Protein AF-A0A947JEV8-F1 (afdb_monomer_lite)

Foldseek 3Di:
DDDPQFKKWWWWKAWDFAADPDQPKKKWKWKDADPDPDTHTQDIDHRVPNGPIRTDTDIHSDMDIDIDIDDDPPDPDDTDTPDMDIDMDGPGPPPDD

Radius of gyration: 15.99 Å; chains: 1; bounding box: 37×25×52 Å

pLDDT: mean 84.49, std 13.74, range [36.25, 96.56]

Secondary structure (DSSP, 8-state):
----PPPEEEEEEEEE-PPPSSTT-EEEEEEEETT-SSPEEEEEE-TTTTTSPEEEEEE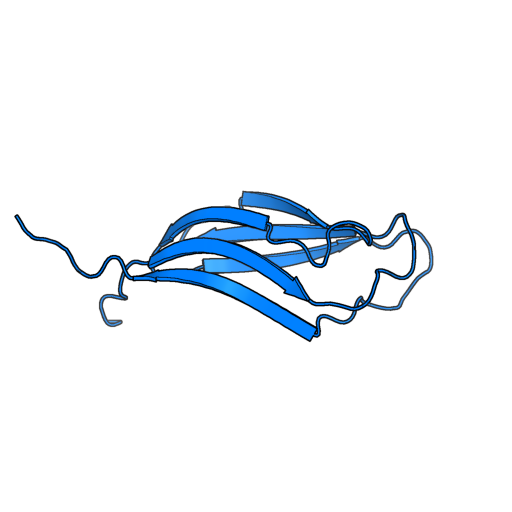ES-EEEEEEEE--SS--PPPP--EEEEEEEE-------

Sequence (97 aa):
MGEPGVVKLFKDIKLNMPPLPTANETITITWKVDEESTYHTLTTVNSVNQHKWLPLQVRGKTLQLKLTYAAAGTNTNSPQLNSINISYANLGNRLSR

Structure (mmCIF, N/CA/C/O backbone):
data_AF-A0A947JEV8-F1
#
_entry.id   AF-A0A947JEV8-F1
#
loop_
_atom_site.group_PDB
_atom_site.id
_atom_site.type_symbol
_atom_site.label_atom_id
_atom_site.label_alt_id
_atom_site.label_comp_id
_atom_site.label_asym_id
_atom_site.label_entity_id
_atom_site.label_seq_id
_atom_site.pdbx_PDB_ins_code
_atom_site.Cartn_x
_atom_site.Cartn_y
_atom_site.Cartn_z
_atom_site.occupancy
_atom_site.B_iso_or_equiv
_atom_site.auth_seq_id
_atom_site.auth_comp_id
_atom_site.auth_asym_id
_atom_site.auth_atom_id
_atom_site.pdbx_PDB_model_num
ATOM 1 N N . MET A 1 1 ? -24.576 15.218 12.184 1.00 36.25 1 MET A N 1
ATOM 2 C CA . MET A 1 1 ? -23.882 14.358 13.165 1.00 36.25 1 MET A CA 1
ATOM 3 C C . MET A 1 1 ? -23.730 12.988 12.526 1.00 36.25 1 MET A C 1
ATOM 5 O O . MET A 1 1 ? -24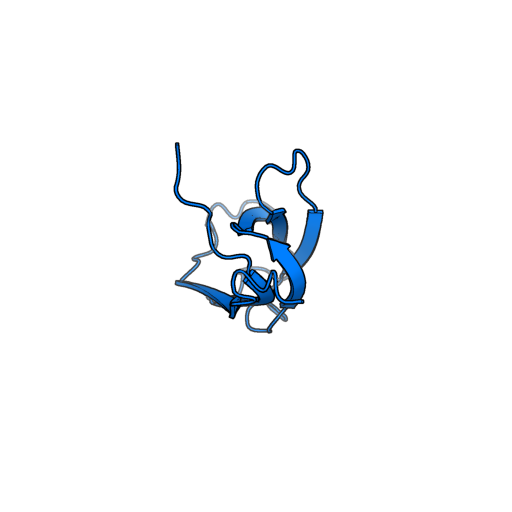.745 12.348 12.298 1.00 36.25 1 MET A O 1
ATOM 9 N N . GLY A 1 2 ? -22.520 12.612 12.102 1.00 45.22 2 GLY A N 1
ATOM 10 C CA . GLY A 1 2 ? -22.271 11.296 11.502 1.00 45.22 2 GLY A CA 1
ATOM 11 C C . GLY A 1 2 ? -22.307 10.208 12.573 1.00 45.22 2 GLY A C 1
ATOM 12 O O . GLY A 1 2 ? -21.865 10.453 13.695 1.00 45.22 2 GLY A O 1
ATOM 13 N N . GLU A 1 3 ? -22.863 9.041 12.248 1.00 54.25 3 GLU A N 1
ATOM 14 C CA . GLU A 1 3 ? -22.899 7.895 13.159 1.00 54.25 3 GLU A CA 1
ATOM 15 C C . GLU A 1 3 ? -21.505 7.599 13.741 1.00 54.25 3 GLU A C 1
ATOM 17 O O . GLU A 1 3 ? -20.496 7.757 13.039 1.00 54.25 3 GLU A O 1
ATOM 22 N N . PRO A 1 4 ? -21.404 7.160 15.010 1.00 59.09 4 PRO A N 1
ATOM 23 C CA . PRO A 1 4 ? -20.133 6.744 15.580 1.00 59.09 4 PRO A CA 1
ATOM 24 C C . PRO A 1 4 ? -19.620 5.517 14.817 1.00 59.09 4 PRO A C 1
ATOM 26 O O . PRO A 1 4 ? -20.009 4.384 15.088 1.00 59.09 4 PRO A O 1
ATOM 29 N N . GLY A 1 5 ? -18.747 5.757 13.836 1.00 67.56 5 GLY A N 1
ATOM 30 C CA . GLY A 1 5 ? -18.151 4.698 13.030 1.00 67.56 5 GLY A CA 1
ATOM 31 C C . GLY A 1 5 ? -17.432 3.672 13.906 1.00 67.56 5 GLY A C 1
ATOM 32 O O . GLY A 1 5 ? -16.676 4.037 14.810 1.00 67.56 5 GLY A O 1
ATOM 33 N N . VAL A 1 6 ? -17.673 2.389 13.631 1.00 83.00 6 VAL A N 1
ATOM 34 C CA . VAL A 1 6 ? -17.033 1.262 14.321 1.00 83.00 6 VAL A CA 1
ATOM 35 C C . VAL A 1 6 ? -15.521 1.323 14.106 1.00 83.00 6 VAL A C 1
ATOM 37 O O . VAL A 1 6 ? -15.053 1.360 12.965 1.00 83.00 6 VAL A O 1
ATOM 40 N N . VAL A 1 7 ? -14.757 1.296 15.200 1.00 88.94 7 VAL A N 1
ATOM 41 C CA . VAL A 1 7 ? -13.291 1.238 15.144 1.00 88.94 7 VAL A CA 1
ATOM 42 C C . VAL A 1 7 ? -12.851 -0.119 14.593 1.00 88.94 7 VAL A C 1
ATOM 44 O O . VAL A 1 7 ? -13.308 -1.178 15.039 1.00 88.94 7 VAL A O 1
ATOM 47 N N . LYS A 1 8 ? -11.932 -0.086 13.630 1.00 91.31 8 LYS A N 1
ATOM 48 C CA . LYS A 1 8 ? -11.325 -1.253 12.992 1.00 91.31 8 LYS A CA 1
ATOM 49 C C . LYS A 1 8 ? -9.836 -1.300 13.306 1.00 91.31 8 LYS A C 1
ATOM 51 O O . LYS A 1 8 ? -9.190 -0.270 13.474 1.00 91.31 8 LYS A O 1
ATOM 56 N N . LEU A 1 9 ? -9.293 -2.508 13.364 1.00 93.75 9 LEU A N 1
ATOM 57 C CA . LEU A 1 9 ? -7.859 -2.764 13.302 1.00 93.75 9 LEU A CA 1
ATOM 58 C C . LEU A 1 9 ? -7.518 -3.189 11.876 1.00 93.75 9 LEU A C 1
ATOM 60 O O . LEU A 1 9 ? -7.848 -4.311 11.495 1.00 93.75 9 LEU A O 1
ATOM 64 N N . PHE A 1 10 ? -6.873 -2.313 11.112 1.00 94.00 10 PHE A N 1
ATOM 65 C CA . PHE A 1 10 ? -6.342 -2.618 9.786 1.00 94.00 10 PHE A CA 1
ATOM 66 C C . PHE A 1 10 ? -4.992 -3.323 9.936 1.00 94.00 10 PHE A C 1
ATOM 68 O O . PHE A 1 10 ? -4.127 -2.836 10.668 1.00 94.00 10 PHE A O 1
ATOM 75 N N . LYS A 1 11 ? -4.848 -4.482 9.287 1.00 93.88 11 LYS A N 1
ATOM 76 C CA . LYS A 1 11 ? -3.732 -5.418 9.503 1.00 93.88 11 LYS A CA 1
ATOM 77 C C . LYS A 1 11 ? -2.841 -5.614 8.285 1.00 93.88 11 LYS A C 1
ATOM 79 O O . LYS A 1 11 ? -1.640 -5.778 8.407 1.00 93.88 11 LYS A O 1
ATOM 84 N N . ASP A 1 12 ? -3.417 -5.634 7.093 1.00 94.25 12 ASP A N 1
ATOM 85 C CA . ASP A 1 12 ? -2.635 -5.929 5.898 1.00 94.25 12 ASP A CA 1
ATOM 86 C C . ASP A 1 12 ? -3.270 -5.273 4.684 1.00 94.25 12 ASP A C 1
ATOM 88 O O . ASP A 1 12 ? -4.497 -5.168 4.587 1.00 94.25 12 ASP A O 1
ATOM 92 N N . ILE A 1 13 ? -2.428 -4.870 3.738 1.00 93.00 13 ILE A N 1
ATOM 93 C CA . ILE A 1 13 ? -2.847 -4.355 2.437 1.00 93.00 13 ILE A CA 1
ATOM 94 C C . ILE A 1 13 ? -2.217 -5.214 1.353 1.00 93.00 13 ILE A C 1
ATOM 96 O O . ILE A 1 13 ? -1.031 -5.524 1.399 1.00 93.00 13 ILE A O 1
ATOM 100 N N . LYS A 1 14 ? -3.001 -5.573 0.344 1.00 92.38 14 LYS A N 1
ATOM 101 C CA . LYS A 1 14 ? -2.508 -6.228 -0.863 1.00 92.38 14 LYS A CA 1
ATOM 102 C C . LYS A 1 14 ? -2.991 -5.463 -2.080 1.00 92.38 14 LYS A C 1
ATOM 104 O O . LYS A 1 14 ? -4.197 -5.349 -2.309 1.00 92.38 14 LYS A O 1
ATOM 109 N N . LEU A 1 15 ? -2.046 -4.980 -2.876 1.00 90.88 15 LEU A N 1
ATOM 110 C CA . LEU A 1 15 ? -2.336 -4.522 -4.227 1.00 90.88 15 LEU A CA 1
ATOM 111 C C . LEU A 1 15 ? -2.414 -5.753 -5.136 1.00 90.88 15 LEU A C 1
ATOM 113 O O . LEU A 1 15 ? -1.661 -6.705 -4.974 1.00 90.88 15 LEU A O 1
ATOM 117 N N . ASN A 1 16 ? -3.356 -5.778 -6.071 1.00 90.38 16 ASN A N 1
ATOM 118 C CA . ASN A 1 16 ? -3.286 -6.701 -7.197 1.00 90.38 16 ASN A CA 1
ATOM 119 C C . ASN A 1 16 ? -3.282 -5.872 -8.470 1.00 90.38 16 ASN A C 1
ATOM 121 O O . ASN A 1 16 ? -4.199 -5.090 -8.719 1.00 90.38 16 ASN A O 1
ATOM 125 N N . MET A 1 17 ? -2.247 -6.071 -9.267 1.00 88.69 17 MET A N 1
ATOM 126 C CA . MET A 1 17 ? -1.989 -5.343 -10.499 1.00 88.69 17 MET A CA 1
ATOM 127 C C . MET A 1 17 ? -1.099 -6.192 -11.409 1.00 88.69 17 MET A C 1
ATOM 129 O O . MET A 1 17 ? -0.389 -7.045 -10.885 1.00 88.69 17 MET A O 1
ATOM 133 N N . PRO A 1 18 ? -1.100 -6.009 -12.736 1.00 86.00 18 PRO A N 1
ATOM 134 C CA . PRO A 1 18 ? -0.097 -6.624 -13.605 1.00 86.00 18 PRO A CA 1
ATOM 135 C C . PRO A 1 18 ? 1.327 -6.202 -13.205 1.00 86.00 18 PRO A C 1
ATOM 137 O O . PRO A 1 18 ? 1.478 -5.171 -12.543 1.00 86.00 18 PRO A O 1
ATOM 140 N N . PRO A 1 19 ? 2.375 -6.980 -13.541 1.00 86.19 19 PRO A N 1
ATOM 141 C CA . PRO A 1 19 ? 3.768 -6.583 -13.321 1.00 86.19 19 PRO A CA 1
ATOM 142 C C . PRO A 1 19 ? 4.032 -5.164 -13.812 1.00 86.19 19 PRO A C 1
ATOM 144 O O . PRO A 1 19 ? 3.612 -4.821 -14.919 1.00 86.19 19 PRO A O 1
ATOM 147 N N . LEU A 1 20 ? 4.725 -4.353 -13.007 1.00 85.81 20 LEU A N 1
ATOM 148 C CA . LEU A 1 20 ? 5.180 -3.050 -13.485 1.00 85.81 20 LEU A CA 1
ATOM 149 C C . LEU A 1 20 ? 6.057 -3.250 -14.737 1.00 85.81 20 LEU A C 1
ATOM 151 O O . LEU A 1 20 ? 6.952 -4.107 -14.701 1.00 85.81 20 LEU A O 1
ATOM 155 N N . PRO A 1 21 ? 5.785 -2.510 -15.831 1.00 79.69 21 PRO A N 1
ATOM 156 C CA . PRO A 1 21 ? 6.483 -2.633 -17.107 1.00 79.69 21 PRO A CA 1
ATOM 157 C C . PRO A 1 21 ? 8.012 -2.623 -17.026 1.00 79.69 21 PRO A C 1
ATOM 159 O O . PRO A 1 21 ? 8.661 -3.328 -17.800 1.00 79.69 21 PRO A O 1
ATOM 162 N N . THR A 1 22 ? 8.599 -1.842 -16.115 1.00 78.88 22 THR A N 1
ATOM 163 C CA . THR A 1 22 ? 10.059 -1.759 -15.962 1.00 78.88 22 THR A CA 1
ATOM 164 C C . THR A 1 22 ? 10.517 -2.022 -14.526 1.00 78.88 22 THR A C 1
ATOM 166 O O . THR A 1 22 ? 9.824 -1.713 -13.562 1.00 78.88 22 THR A O 1
ATOM 169 N N . ALA A 1 23 ? 11.726 -2.573 -14.359 1.00 74.19 23 ALA A N 1
ATOM 170 C CA . ALA A 1 23 ? 12.277 -2.913 -13.039 1.00 74.19 23 ALA A CA 1
ATOM 171 C C . ALA A 1 23 ? 12.517 -1.694 -12.122 1.00 74.19 23 ALA A C 1
ATOM 173 O O . ALA A 1 23 ? 12.649 -1.854 -10.910 1.00 74.19 23 ALA A O 1
ATOM 174 N N . ASN A 1 24 ? 12.572 -0.493 -12.702 1.00 83.25 24 ASN A N 1
ATOM 175 C CA . ASN A 1 24 ? 12.811 0.764 -11.993 1.00 83.25 24 ASN A CA 1
ATOM 176 C C . ASN A 1 24 ? 11.512 1.520 -11.667 1.00 83.25 24 ASN A C 1
ATOM 178 O O . ASN A 1 24 ? 11.554 2.544 -10.986 1.00 83.25 24 ASN A O 1
ATOM 182 N N . GLU A 1 25 ? 10.367 1.047 -12.158 1.00 87.12 25 GLU A N 1
ATOM 183 C CA . GLU A 1 25 ? 9.068 1.597 -11.797 1.00 87.12 25 GLU A CA 1
ATOM 184 C C . GLU A 1 25 ? 8.682 1.184 -10.387 1.00 87.12 25 GLU A C 1
ATOM 186 O O . GLU A 1 25 ? 8.887 0.044 -9.959 1.00 87.12 25 GLU A O 1
ATOM 191 N N . THR A 1 26 ? 8.089 2.126 -9.659 1.00 90.81 26 THR A N 1
ATOM 192 C CA . THR A 1 26 ? 7.650 1.873 -8.293 1.00 90.81 26 THR A CA 1
ATOM 193 C C . THR A 1 26 ? 6.327 2.550 -7.973 1.00 90.81 26 THR A C 1
ATOM 195 O O . THR A 1 26 ? 5.963 3.575 -8.550 1.00 90.81 26 THR A O 1
ATOM 198 N N . ILE A 1 27 ? 5.593 1.977 -7.022 1.00 91.44 27 ILE A N 1
ATOM 199 C CA . ILE A 1 27 ? 4.423 2.599 -6.403 1.00 91.44 27 ILE A CA 1
ATOM 200 C C . ILE A 1 27 ? 4.703 2.760 -4.918 1.00 91.44 27 ILE A C 1
ATOM 202 O O . ILE A 1 27 ? 4.822 1.781 -4.185 1.00 91.44 27 ILE A O 1
ATOM 206 N N . THR A 1 28 ? 4.759 3.998 -4.451 1.00 93.25 28 THR A N 1
ATOM 207 C CA . THR A 1 28 ? 4.827 4.287 -3.021 1.00 93.25 28 THR A CA 1
ATOM 208 C C . THR A 1 28 ? 3.419 4.327 -2.454 1.00 93.25 28 THR A C 1
ATOM 210 O O . THR A 1 28 ? 2.574 5.103 -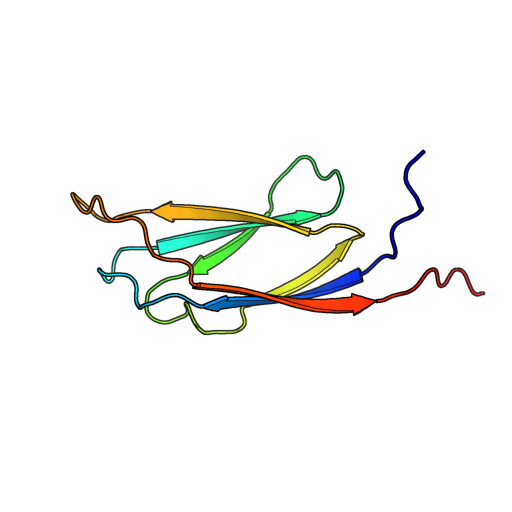2.911 1.00 93.25 28 THR A O 1
ATOM 213 N N . ILE A 1 29 ? 3.172 3.490 -1.449 1.00 94.38 29 ILE A N 1
ATOM 214 C CA . ILE A 1 29 ? 1.916 3.464 -0.708 1.00 94.38 29 ILE A CA 1
ATOM 215 C C . ILE A 1 29 ? 2.097 4.309 0.543 1.00 94.38 29 ILE A C 1
ATOM 217 O O . ILE A 1 29 ? 2.925 3.995 1.402 1.00 94.38 29 ILE A O 1
ATOM 221 N N . THR A 1 30 ? 1.287 5.351 0.669 1.00 95.88 30 THR A N 1
ATOM 222 C CA . THR A 1 30 ? 1.138 6.085 1.919 1.00 95.88 30 THR A CA 1
ATOM 223 C C . THR A 1 30 ? -0.277 5.929 2.453 1.00 95.88 30 THR A C 1
ATOM 225 O O . THR A 1 30 ? -1.228 5.697 1.704 1.00 95.88 30 THR A O 1
ATOM 228 N N . TRP A 1 31 ? -0.424 6.021 3.767 1.00 95.56 31 TRP A N 1
ATOM 229 C CA . TRP A 1 31 ? -1.691 5.827 4.451 1.00 95.56 31 TRP A CA 1
ATOM 230 C C . TRP A 1 31 ? -1.892 6.868 5.541 1.00 95.56 31 TRP A C 1
ATOM 232 O O . TRP A 1 31 ? -0.937 7.475 6.017 1.00 95.56 31 TRP A O 1
ATOM 242 N N . LYS A 1 32 ? -3.146 7.063 5.926 1.00 96.31 32 LYS A N 1
ATOM 243 C CA . LYS A 1 32 ? -3.527 7.768 7.147 1.00 96.31 32 LYS A CA 1
ATOM 244 C C . LYS A 1 32 ? -4.861 7.241 7.648 1.00 96.31 32 LYS A C 1
ATOM 246 O O . LYS A 1 32 ? -5.633 6.688 6.855 1.00 96.31 32 LYS A O 1
ATOM 251 N N . VAL A 1 33 ? -5.140 7.411 8.930 1.00 94.50 33 VAL A N 1
ATOM 252 C CA . VAL A 1 33 ? -6.435 7.039 9.505 1.00 94.50 33 VAL A CA 1
ATOM 253 C C . VAL A 1 33 ? -7.213 8.254 9.976 1.00 94.50 33 VAL A C 1
ATOM 255 O O . VAL A 1 33 ? -6.649 9.259 10.395 1.00 94.50 33 VAL A O 1
ATOM 258 N N . ASP A 1 34 ? -8.535 8.147 9.894 1.00 90.88 34 ASP A N 1
ATOM 259 C CA . ASP A 1 34 ? -9.459 9.161 10.402 1.00 90.88 34 ASP A CA 1
ATOM 260 C C . ASP A 1 34 ? -9.127 10.573 9.882 1.00 90.88 34 ASP A C 1
ATOM 262 O O . ASP A 1 34 ? -9.038 10.789 8.669 1.00 90.88 34 ASP A O 1
ATOM 266 N N . GLU A 1 35 ? -8.962 11.534 10.788 1.00 90.44 35 GLU A N 1
ATOM 267 C CA . GLU A 1 35 ? -8.680 12.937 10.472 1.00 90.44 35 GLU A CA 1
ATOM 268 C C . GLU A 1 35 ? -7.197 13.290 10.649 1.00 90.44 35 GLU A C 1
ATOM 270 O O . GLU A 1 35 ? -6.848 14.461 10.799 1.00 90.44 35 GLU A O 1
ATOM 275 N N . GLU A 1 36 ? -6.302 12.295 10.610 1.00 93.06 36 GLU A N 1
ATOM 276 C CA . GLU A 1 36 ? -4.862 12.549 10.630 1.00 93.06 36 GLU A CA 1
ATOM 277 C C . GLU A 1 36 ? -4.466 13.555 9.534 1.00 93.06 36 GLU A C 1
ATOM 279 O O . GLU A 1 36 ? -4.908 13.500 8.372 1.00 93.06 36 GLU A O 1
ATOM 284 N N . SER A 1 37 ? -3.622 14.510 9.923 1.00 92.06 37 SER A N 1
ATOM 285 C CA . SER A 1 37 ? -3.145 15.580 9.046 1.00 92.06 37 SER A CA 1
ATOM 286 C C . SER A 1 37 ? -2.030 15.106 8.116 1.00 92.06 37 SER A C 1
ATOM 288 O O . SER A 1 37 ? -1.924 15.587 6.987 1.00 92.06 37 SER A O 1
ATOM 290 N N . THR A 1 38 ? -1.226 14.136 8.552 1.00 95.31 38 THR A N 1
ATOM 291 C CA . THR A 1 38 ? -0.066 13.636 7.810 1.00 95.31 38 THR A CA 1
ATOM 292 C C . THR A 1 38 ? -0.284 12.228 7.285 1.00 95.31 38 THR A C 1
ATOM 294 O O . THR A 1 38 ? -0.897 11.393 7.936 1.00 95.31 38 THR A O 1
ATOM 297 N N . TYR A 1 39 ? 0.267 11.961 6.102 1.00 96.56 39 TYR A N 1
ATOM 298 C CA . TYR A 1 39 ? 0.356 10.611 5.560 1.00 96.56 39 TYR A CA 1
ATOM 299 C C . TYR A 1 39 ? 1.644 9.935 6.034 1.00 96.56 39 TYR A C 1
ATOM 301 O O . TYR A 1 39 ? 2.719 10.532 5.985 1.00 96.56 39 TYR A O 1
ATOM 309 N N . HIS A 1 40 ? 1.537 8.668 6.410 1.00 95.00 40 HIS A N 1
ATOM 310 C CA . HIS A 1 40 ? 2.644 7.791 6.760 1.00 95.00 40 HIS A CA 1
ATOM 311 C C . HIS A 1 40 ? 3.008 6.896 5.574 1.00 95.00 40 HIS A C 1
ATOM 313 O O . HIS A 1 40 ? 2.131 6.385 4.876 1.00 95.00 40 HIS A O 1
ATOM 319 N N . THR A 1 41 ? 4.297 6.673 5.332 1.00 95.31 41 THR A N 1
ATOM 320 C CA . THR A 1 41 ? 4.747 5.734 4.295 1.00 95.31 41 THR A CA 1
ATOM 321 C C . THR A 1 41 ? 4.614 4.301 4.798 1.00 95.31 41 THR A C 1
ATOM 323 O O . THR A 1 41 ? 5.150 3.969 5.851 1.00 95.31 41 THR A O 1
ATOM 326 N N . LEU A 1 42 ? 3.917 3.447 4.042 1.00 93.50 42 LEU A N 1
ATOM 327 C CA . LEU A 1 42 ? 3.886 2.006 4.296 1.00 93.50 42 LEU A CA 1
ATOM 328 C C . LEU A 1 42 ? 5.133 1.347 3.714 1.00 93.50 42 LEU A C 1
ATOM 330 O O . LEU A 1 42 ? 5.939 0.759 4.426 1.00 93.50 42 LEU A O 1
ATOM 334 N N . THR A 1 43 ? 5.262 1.420 2.390 1.00 94.00 43 THR A N 1
ATOM 335 C CA . THR A 1 43 ? 6.356 0.808 1.641 1.00 94.00 43 THR A CA 1
ATOM 336 C C . THR A 1 43 ? 6.338 1.278 0.188 1.00 94.00 43 THR A C 1
ATOM 338 O O . THR A 1 43 ? 5.385 1.918 -0.273 1.00 94.00 43 THR A O 1
ATOM 341 N N . THR A 1 44 ? 7.381 0.894 -0.537 1.00 92.25 44 THR A N 1
ATOM 342 C CA . THR A 1 44 ? 7.487 1.041 -1.982 1.00 92.25 44 THR A CA 1
ATOM 343 C C . THR A 1 44 ? 7.348 -0.330 -2.637 1.00 92.25 44 THR A C 1
ATOM 345 O O . THR A 1 44 ? 8.038 -1.296 -2.302 1.00 92.25 44 THR A O 1
ATOM 348 N N . VAL A 1 45 ? 6.413 -0.408 -3.574 1.00 90.25 45 VAL A N 1
ATOM 349 C CA . VAL A 1 45 ? 6.078 -1.600 -4.338 1.00 90.25 45 VAL A CA 1
ATOM 350 C C . VAL A 1 45 ? 6.768 -1.558 -5.697 1.00 90.25 45 VAL A C 1
ATOM 352 O O . VAL A 1 45 ? 6.787 -0.516 -6.345 1.00 90.25 45 VAL A O 1
ATOM 355 N N . ASN A 1 46 ? 7.309 -2.693 -6.127 1.00 88.94 46 ASN A N 1
ATOM 356 C CA . ASN A 1 46 ? 7.881 -2.937 -7.447 1.00 88.94 46 ASN A CA 1
ATOM 357 C C . ASN A 1 46 ? 7.345 -4.267 -8.021 1.00 88.94 46 ASN A C 1
ATOM 359 O O . ASN A 1 46 ? 6.553 -4.962 -7.372 1.00 88.94 46 ASN A O 1
ATOM 363 N N . SER A 1 47 ? 7.818 -4.672 -9.205 1.00 86.12 47 SER A N 1
ATOM 364 C CA . SER A 1 47 ? 7.368 -5.906 -9.876 1.00 86.12 47 SER A CA 1
ATOM 365 C C . SER A 1 47 ? 7.558 -7.188 -9.048 1.00 86.12 47 SER A C 1
ATOM 367 O O . SER A 1 47 ? 6.918 -8.198 -9.329 1.00 86.12 47 SER A O 1
ATOM 369 N N . VAL A 1 48 ? 8.404 -7.175 -8.011 1.00 84.44 48 VAL A N 1
ATOM 370 C CA . VAL A 1 48 ? 8.733 -8.351 -7.186 1.00 84.44 48 VAL A CA 1
ATOM 371 C C . VAL A 1 48 ? 7.787 -8.517 -5.991 1.00 84.44 48 VAL A C 1
ATOM 373 O O . VAL A 1 48 ? 7.562 -9.636 -5.519 1.00 84.44 48 VAL A O 1
ATOM 376 N N . ASN A 1 49 ? 7.238 -7.425 -5.451 1.00 85.94 49 ASN A N 1
ATOM 377 C CA . ASN A 1 49 ? 6.437 -7.453 -4.219 1.00 85.94 49 ASN A CA 1
ATOM 378 C C . ASN A 1 49 ? 4.986 -6.973 -4.391 1.00 85.94 49 ASN A C 1
ATOM 380 O O . ASN A 1 49 ? 4.211 -7.073 -3.444 1.00 85.94 49 ASN A O 1
ATOM 384 N N . GLN A 1 50 ? 4.583 -6.559 -5.593 1.00 81.50 50 GLN A N 1
ATOM 385 C CA . GLN A 1 50 ? 3.238 -6.054 -5.894 1.00 81.50 50 GLN A CA 1
ATOM 386 C C . GLN A 1 50 ? 2.068 -6.999 -5.616 1.00 81.50 50 GLN A C 1
ATOM 388 O O . GLN A 1 50 ? 0.947 -6.523 -5.553 1.00 81.50 50 GLN A O 1
ATOM 393 N N . HIS A 1 51 ? 2.299 -8.301 -5.425 1.00 88.56 51 HIS A N 1
ATOM 394 C CA . HIS A 1 51 ? 1.264 -9.286 -5.079 1.00 88.56 51 HIS A CA 1
ATOM 395 C C . HIS A 1 51 ? 1.397 -9.831 -3.656 1.00 88.56 51 HIS A C 1
ATOM 397 O O . HIS A 1 51 ? 0.760 -10.829 -3.310 1.00 88.56 51 HIS A O 1
ATOM 403 N N . LYS A 1 52 ? 2.258 -9.230 -2.834 1.00 91.75 52 LYS A N 1
ATOM 404 C CA . LYS A 1 52 ? 2.472 -9.663 -1.455 1.00 91.75 52 LYS A CA 1
ATOM 405 C C . LYS A 1 52 ? 1.538 -8.903 -0.521 1.00 91.75 52 LYS A C 1
ATOM 407 O O . LYS A 1 52 ? 1.158 -7.766 -0.792 1.00 91.75 52 LYS A O 1
ATOM 412 N N . TRP A 1 53 ? 1.165 -9.550 0.578 1.00 92.06 53 TRP A N 1
ATOM 413 C CA . TRP A 1 53 ? 0.550 -8.848 1.697 1.00 92.06 53 TRP A CA 1
ATOM 414 C C . TRP A 1 53 ? 1.601 -7.955 2.349 1.00 92.06 53 TRP A C 1
ATOM 416 O O . TRP A 1 53 ? 2.702 -8.407 2.669 1.00 92.06 53 TRP A O 1
ATOM 426 N N . LEU A 1 54 ? 1.259 -6.681 2.485 1.00 92.25 54 LEU A N 1
ATOM 427 C CA . LEU A 1 54 ? 2.085 -5.650 3.083 1.00 92.25 54 LEU A CA 1
ATOM 428 C C . LEU A 1 54 ? 1.555 -5.408 4.499 1.00 92.25 54 LEU A C 1
ATOM 430 O O . LEU A 1 54 ? 0.385 -5.027 4.634 1.00 92.25 54 LEU A O 1
ATOM 434 N N . PRO A 1 55 ? 2.372 -5.651 5.535 1.00 93.06 55 PRO A N 1
ATOM 435 C CA . PRO A 1 55 ? 1.916 -5.579 6.914 1.00 93.06 55 PRO A CA 1
ATOM 436 C C . PRO A 1 55 ? 1.595 -4.135 7.291 1.00 93.06 55 PRO A C 1
ATOM 438 O O . PRO A 1 55 ? 2.394 -3.230 7.064 1.00 93.06 55 PRO A O 1
ATOM 441 N N . LEU A 1 56 ? 0.436 -3.931 7.904 1.00 92.88 56 LEU A N 1
ATOM 442 C CA . LEU A 1 56 ? -0.023 -2.670 8.474 1.00 92.88 56 LEU A CA 1
ATOM 443 C C . LEU A 1 56 ? -0.528 -2.951 9.896 1.00 92.88 56 LEU A C 1
ATOM 445 O O . LEU A 1 56 ? -1.049 -4.014 10.184 1.00 92.88 56 LEU A O 1
ATOM 449 N N . GLN A 1 57 ? -0.414 -2.025 10.837 1.00 93.62 57 GLN A N 1
ATOM 450 C CA . GLN A 1 57 ? -1.072 -2.236 12.127 1.00 93.62 57 GLN A CA 1
ATOM 451 C C . GLN A 1 57 ? -1.543 -0.916 12.690 1.00 93.62 57 GLN A C 1
ATOM 453 O O . GLN A 1 57 ? -0.870 -0.284 13.498 1.00 93.62 57 GLN A O 1
ATOM 458 N N . VAL A 1 58 ? -2.725 -0.505 12.242 1.00 93.38 58 VAL A N 1
ATOM 459 C CA . VAL A 1 58 ? -3.307 0.774 12.637 1.00 93.38 58 VAL A CA 1
ATOM 460 C C . VAL A 1 58 ? -4.768 0.611 13.023 1.00 93.38 58 VAL A C 1
ATOM 462 O O . VAL A 1 58 ? -5.511 -0.189 12.449 1.00 93.38 58 VAL A O 1
ATOM 465 N N . ARG A 1 59 ? -5.172 1.361 14.047 1.00 92.12 59 ARG A N 1
ATOM 466 C CA . ARG A 1 59 ? -6.556 1.440 14.504 1.00 92.12 59 ARG A CA 1
ATOM 467 C C . ARG A 1 59 ? -7.166 2.736 14.000 1.00 92.12 59 ARG A C 1
ATOM 469 O O . ARG A 1 59 ? -6.560 3.784 14.161 1.00 92.12 59 ARG A O 1
ATOM 476 N N . GLY A 1 60 ? -8.360 2.650 13.436 1.00 91.00 60 GLY A N 1
ATOM 477 C CA . GLY A 1 60 ? -9.100 3.813 12.960 1.00 91.00 60 GLY A CA 1
ATOM 478 C C . GLY A 1 60 ? -10.510 3.431 12.542 1.00 91.00 60 GLY A C 1
ATOM 479 O O . GLY A 1 60 ? -10.838 2.248 12.409 1.00 91.00 60 GLY A O 1
ATOM 480 N N . LYS A 1 61 ? -11.370 4.421 12.338 1.00 90.44 61 LYS A N 1
ATOM 481 C CA . LYS A 1 61 ? -12.703 4.216 11.748 1.00 90.44 61 LYS A CA 1
ATOM 482 C C . LYS A 1 61 ? -12.605 4.153 10.226 1.00 90.44 61 LYS A C 1
ATOM 484 O O . LYS A 1 61 ? -13.273 3.336 9.583 1.00 90.44 61 LYS A O 1
ATOM 489 N N . THR A 1 62 ? -11.740 4.992 9.666 1.00 91.62 62 THR A N 1
ATOM 490 C CA . THR A 1 62 ? -11.451 5.088 8.235 1.00 91.62 62 THR A CA 1
ATOM 491 C C . THR A 1 62 ? -9.956 4.933 7.981 1.00 91.62 62 THR A C 1
ATOM 493 O O . THR A 1 62 ? -9.134 5.346 8.793 1.00 91.62 62 THR A O 1
ATOM 496 N N . LEU A 1 63 ? -9.614 4.323 6.849 1.00 93.38 63 LEU A N 1
ATOM 497 C CA . LEU A 1 63 ? -8.251 4.218 6.342 1.00 93.38 63 LEU A CA 1
ATOM 498 C C . LEU A 1 63 ? -8.243 4.834 4.949 1.00 93.38 63 LEU A C 1
ATOM 500 O O . LEU A 1 63 ? -9.000 4.403 4.079 1.00 93.38 63 LEU A O 1
ATOM 504 N N . GLN A 1 64 ? -7.400 5.837 4.749 1.00 94.81 64 GLN A N 1
ATOM 505 C CA . GLN A 1 64 ? -7.181 6.459 3.451 1.00 94.81 64 GLN A CA 1
ATOM 506 C C . GLN A 1 64 ? -5.828 6.004 2.923 1.00 94.81 64 GLN A C 1
ATOM 508 O O . GLN A 1 64 ? -4.829 6.048 3.641 1.00 94.81 64 GLN A O 1
ATOM 513 N N . LEU A 1 65 ? -5.799 5.572 1.666 1.00 94.25 65 LEU A N 1
ATOM 514 C CA . LEU A 1 65 ? -4.583 5.163 0.975 1.00 94.25 65 LEU A CA 1
ATOM 515 C C . LEU A 1 65 ? -4.312 6.129 -0.168 1.00 94.25 65 LEU A C 1
ATOM 517 O O . LEU A 1 65 ? -5.207 6.448 -0.949 1.00 94.25 65 LEU A O 1
ATOM 521 N N . LYS A 1 66 ? -3.059 6.553 -0.288 1.00 94.00 66 LYS A N 1
ATOM 522 C CA . LYS A 1 66 ? -2.554 7.308 -1.427 1.00 94.00 66 LYS A CA 1
ATOM 523 C C . LYS A 1 66 ? -1.470 6.478 -2.102 1.00 94.00 66 LYS A C 1
ATOM 525 O O . LYS A 1 66 ? -0.493 6.070 -1.479 1.00 94.00 66 LYS A O 1
ATOM 530 N N . LEU A 1 67 ? -1.659 6.240 -3.394 1.00 91.25 67 LEU A N 1
ATOM 531 C CA . LEU A 1 67 ? -0.710 5.535 -4.246 1.00 91.25 67 LEU A CA 1
ATOM 532 C C . LEU A 1 67 ? -0.005 6.568 -5.118 1.00 91.25 67 LEU A C 1
ATOM 534 O O . LEU A 1 67 ? -0.656 7.303 -5.856 1.00 91.25 67 LEU A O 1
ATOM 538 N N . THR A 1 68 ? 1.317 6.644 -5.008 1.00 91.06 68 THR A N 1
ATOM 539 C CA . THR A 1 68 ? 2.135 7.530 -5.841 1.00 91.06 68 THR A CA 1
ATOM 540 C C . THR A 1 68 ? 2.975 6.674 -6.767 1.00 91.06 68 THR A C 1
ATOM 542 O O . THR A 1 68 ? 3.855 5.951 -6.305 1.00 91.06 68 THR A O 1
ATOM 545 N N . TYR A 1 69 ? 2.683 6.734 -8.061 1.00 88.31 69 TYR A N 1
ATOM 546 C CA . TYR A 1 69 ? 3.457 6.042 -9.082 1.00 88.31 69 TYR A CA 1
ATOM 547 C C . TYR A 1 69 ? 4.672 6.879 -9.489 1.00 88.31 69 TYR A C 1
ATOM 549 O O . TYR A 1 69 ? 4.538 8.069 -9.773 1.00 88.31 69 TYR A O 1
ATOM 557 N N . ALA A 1 70 ? 5.843 6.250 -9.520 1.00 87.31 70 ALA A N 1
ATOM 558 C CA . ALA A 1 70 ? 7.076 6.818 -10.036 1.00 87.31 70 ALA A CA 1
ATOM 559 C C . ALA A 1 70 ? 7.556 5.969 -11.219 1.00 87.31 70 ALA A C 1
ATOM 561 O O . ALA A 1 70 ? 7.945 4.810 -11.048 1.00 87.31 70 ALA A O 1
ATOM 562 N N . ALA A 1 71 ? 7.508 6.561 -12.414 1.00 81.94 71 ALA A N 1
ATOM 563 C CA . ALA A 1 71 ? 7.995 5.951 -13.644 1.00 81.94 71 ALA A CA 1
ATOM 564 C C . ALA A 1 71 ? 9.487 6.225 -13.850 1.00 81.94 71 ALA A C 1
ATOM 566 O O . ALA A 1 71 ? 9.971 7.323 -13.570 1.00 81.94 71 ALA A O 1
ATOM 567 N N . ALA A 1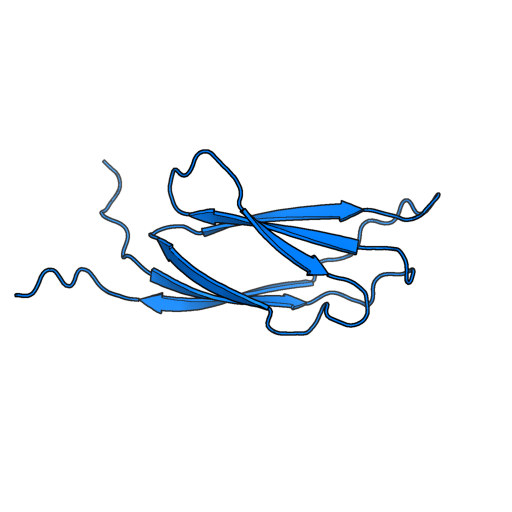 72 ? 10.206 5.245 -14.395 1.00 69.94 72 ALA A N 1
ATOM 568 C CA . ALA A 1 72 ? 11.558 5.454 -14.886 1.00 69.94 72 ALA A CA 1
ATOM 569 C C . ALA A 1 72 ? 11.515 5.853 -16.372 1.00 69.94 72 ALA A C 1
ATOM 571 O O . ALA A 1 72 ? 11.141 5.054 -17.228 1.00 69.94 72 ALA A O 1
ATOM 572 N N . GLY A 1 73 ? 11.918 7.085 -16.693 1.00 71.19 73 GLY A N 1
ATOM 573 C CA . GLY A 1 73 ? 12.047 7.555 -18.079 1.00 71.19 73 GLY A CA 1
ATOM 574 C C . GLY A 1 73 ? 10.729 7.940 -18.768 1.00 71.19 73 GLY A C 1
ATOM 575 O O . GLY A 1 73 ? 9.800 8.426 -18.133 1.00 71.19 73 GLY A O 1
ATOM 576 N N . THR A 1 74 ? 10.676 7.768 -20.095 1.00 65.25 74 THR A N 1
ATOM 577 C CA . THR A 1 74 ? 9.603 8.229 -21.005 1.00 65.25 74 THR A CA 1
ATOM 578 C C . THR A 1 74 ? 8.331 7.374 -20.991 1.00 65.25 74 THR A C 1
ATOM 580 O O . THR A 1 74 ? 7.471 7.550 -21.855 1.00 65.25 74 THR A O 1
ATOM 583 N N . ASN A 1 75 ? 8.181 6.441 -20.046 1.00 65.12 75 ASN A N 1
ATOM 584 C CA . ASN A 1 75 ? 7.004 5.580 -20.001 1.00 65.12 75 ASN A CA 1
ATOM 585 C C . ASN A 1 75 ? 5.777 6.381 -19.532 1.00 65.12 75 ASN A C 1
ATOM 587 O O . ASN A 1 75 ? 5.682 6.790 -18.376 1.00 65.12 75 ASN A O 1
ATOM 591 N N . THR A 1 76 ? 4.839 6.622 -20.448 1.00 64.69 76 THR A N 1
ATOM 592 C CA . THR A 1 76 ? 3.598 7.376 -20.201 1.00 64.69 76 THR A CA 1
ATOM 593 C C . THR A 1 76 ? 2.443 6.487 -19.745 1.00 64.69 76 THR A C 1
ATOM 595 O O . THR A 1 76 ? 1.375 6.993 -19.393 1.00 64.6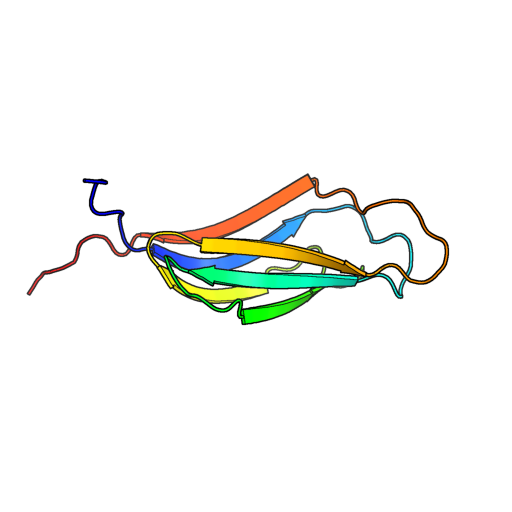9 76 THR A O 1
ATOM 598 N N . ASN A 1 77 ? 2.636 5.166 -19.722 1.00 70.38 77 ASN A N 1
ATOM 599 C CA . ASN A 1 77 ? 1.606 4.239 -19.279 1.00 70.38 77 ASN A CA 1
ATOM 600 C C . ASN A 1 77 ? 1.519 4.244 -17.751 1.00 70.38 77 ASN A C 1
ATOM 602 O O . ASN A 1 77 ? 2.476 3.908 -17.050 1.00 70.38 77 ASN A O 1
ATOM 606 N N . SER A 1 78 ? 0.348 4.616 -17.235 1.00 72.25 78 SER A N 1
ATOM 607 C CA . SER A 1 78 ? 0.042 4.442 -15.817 1.00 72.25 78 SER A CA 1
ATOM 608 C C . SER A 1 78 ? -0.159 2.954 -15.518 1.00 72.25 78 SER A C 1
ATOM 610 O O . SER A 1 78 ? -0.789 2.254 -16.317 1.00 72.25 78 SER A O 1
ATOM 612 N N . PRO A 1 79 ? 0.334 2.451 -14.378 1.00 78.50 79 PRO A N 1
ATOM 613 C CA . PRO A 1 79 ? 0.122 1.068 -13.995 1.00 78.50 79 PRO A CA 1
ATOM 614 C C . PRO A 1 79 ? -1.371 0.808 -13.794 1.00 78.50 79 PRO A C 1
ATOM 616 O O . PRO A 1 79 ? -2.084 1.610 -13.188 1.00 78.50 79 PRO A O 1
ATOM 619 N N . GLN A 1 80 ? -1.848 -0.333 -14.286 1.00 84.81 80 GLN A N 1
ATOM 620 C CA . GLN A 1 80 ? -3.226 -0.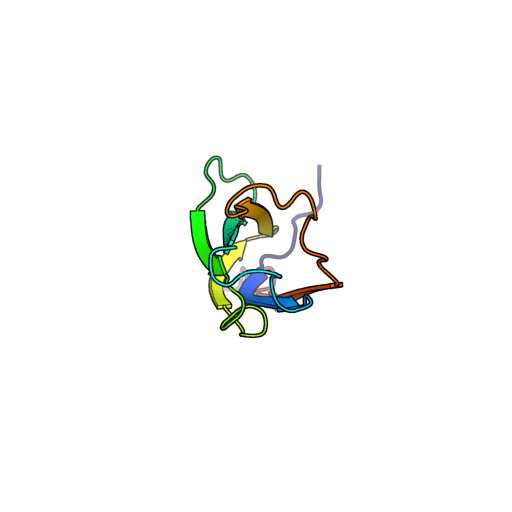754 -14.060 1.00 84.81 80 GLN A CA 1
ATOM 621 C C . GLN A 1 80 ? -3.366 -1.338 -12.657 1.00 84.81 80 GLN A C 1
ATOM 623 O O . GLN A 1 80 ? -2.683 -2.295 -12.304 1.00 84.81 80 GLN A O 1
ATOM 628 N N . LEU A 1 81 ? -4.272 -0.782 -11.858 1.00 87.56 81 LEU A N 1
ATOM 629 C CA . LEU A 1 81 ? -4.627 -1.326 -10.554 1.00 87.56 81 LEU A CA 1
ATOM 630 C C . LEU A 1 81 ? -5.923 -2.127 -10.678 1.00 87.56 81 LEU A C 1
ATOM 632 O O . LEU A 1 81 ? -6.985 -1.550 -10.893 1.00 87.56 81 LEU A O 1
ATOM 636 N N . ASN A 1 82 ? -5.841 -3.447 -10.507 1.00 90.19 82 ASN A N 1
ATOM 637 C CA . ASN A 1 82 ? -7.012 -4.317 -10.637 1.00 90.19 82 ASN A CA 1
ATOM 638 C C . ASN A 1 82 ? -7.852 -4.309 -9.356 1.00 90.19 82 ASN A C 1
ATOM 640 O O . ASN A 1 82 ? -9.076 -4.271 -9.410 1.00 90.19 82 ASN A O 1
ATOM 644 N N . SER A 1 83 ? -7.201 -4.372 -8.189 1.00 91.56 83 SER A N 1
ATOM 645 C CA . SER A 1 83 ? -7.895 -4.334 -6.896 1.00 91.56 83 SER A CA 1
ATOM 646 C C . SER A 1 83 ? -6.960 -3.952 -5.751 1.00 91.56 83 SER A C 1
ATOM 648 O O . SER A 1 83 ? -5.778 -4.301 -5.783 1.00 91.56 83 SER A O 1
ATOM 650 N N . ILE A 1 84 ? -7.519 -3.372 -4.688 1.00 91.81 84 ILE A N 1
ATOM 651 C CA . ILE A 1 84 ? -6.872 -3.240 -3.378 1.00 91.81 84 ILE A CA 1
ATOM 652 C C . ILE A 1 84 ? -7.653 -4.092 -2.382 1.00 91.81 84 ILE A C 1
ATOM 654 O O . ILE A 1 84 ? -8.854 -3.899 -2.215 1.00 91.81 84 ILE A O 1
ATOM 658 N N . ASN A 1 85 ? -6.972 -5.013 -1.705 1.00 94.31 85 ASN A N 1
ATOM 659 C CA . ASN A 1 85 ? -7.550 -5.789 -0.612 1.00 94.31 85 ASN A CA 1
ATOM 660 C C . ASN A 1 85 ? -6.986 -5.295 0.713 1.00 94.31 85 ASN A C 1
ATOM 662 O O . ASN A 1 85 ? -5.778 -5.089 0.835 1.00 94.31 85 ASN A O 1
ATOM 666 N N . ILE A 1 86 ? -7.859 -5.127 1.703 1.00 93.81 86 ILE A N 1
ATOM 667 C CA . ILE A 1 86 ? -7.495 -4.645 3.034 1.00 93.81 86 ILE A CA 1
ATOM 668 C C . ILE A 1 86 ? -8.047 -5.628 4.060 1.00 93.81 86 ILE A C 1
ATOM 670 O O . ILE A 1 86 ? -9.258 -5.827 4.152 1.00 93.81 86 ILE A O 1
ATOM 674 N N . SER A 1 87 ? -7.152 -6.234 4.835 1.00 94.44 87 SER A N 1
ATOM 675 C CA . SER A 1 87 ? -7.509 -7.078 5.971 1.00 94.44 87 SER A CA 1
ATOM 676 C C . SER A 1 87 ? -7.801 -6.197 7.181 1.00 94.44 87 SER A C 1
ATOM 678 O O . SER A 1 87 ? -6.978 -5.356 7.559 1.00 94.44 87 SER A O 1
ATOM 680 N N . TYR A 1 88 ? -8.968 -6.378 7.800 1.00 93.12 88 TYR A N 1
ATOM 681 C CA . TYR A 1 88 ? -9.334 -5.661 9.015 1.00 93.12 88 TYR A CA 1
ATOM 682 C C . TYR A 1 88 ? -10.145 -6.528 9.977 1.00 93.12 88 TYR A C 1
ATOM 684 O O . TYR A 1 88 ? -10.827 -7.470 9.581 1.00 93.12 88 TYR A O 1
ATOM 692 N N . ALA A 1 89 ? -10.082 -6.184 11.261 1.00 91.06 89 ALA A N 1
ATOM 693 C CA . ALA A 1 89 ? -10.951 -6.736 12.292 1.00 91.06 89 ALA A CA 1
ATOM 694 C C . ALA A 1 89 ? -11.787 -5.617 12.914 1.00 91.06 89 ALA A C 1
ATOM 696 O O . ALA A 1 89 ? -11.248 -4.574 13.289 1.00 91.06 89 ALA A O 1
ATOM 697 N N . ASN A 1 90 ? -13.093 -5.837 13.057 1.00 89.12 90 ASN A N 1
ATOM 698 C CA . ASN A 1 90 ? -13.943 -4.934 13.825 1.00 89.12 90 ASN A CA 1
ATOM 699 C C . ASN A 1 90 ? -13.582 -5.068 15.305 1.00 89.12 90 ASN A C 1
ATOM 701 O O . ASN A 1 90 ? -13.625 -6.166 15.858 1.00 89.12 90 ASN A O 1
ATOM 705 N N . LEU A 1 91 ? -13.234 -3.957 15.949 1.00 83.31 91 LEU A N 1
ATOM 706 C CA . LEU A 1 91 ? -12.980 -3.943 17.390 1.00 83.31 91 LEU A CA 1
ATOM 707 C C . LEU A 1 91 ? -14.271 -3.731 18.199 1.00 83.31 91 LEU A C 1
ATOM 709 O O . LEU A 1 91 ? -14.276 -3.942 19.412 1.00 83.31 91 LEU A O 1
ATOM 713 N N . GLY A 1 92 ? -15.372 -3.377 17.523 1.00 68.94 92 GLY A N 1
ATOM 714 C CA . GLY A 1 92 ? -16.647 -3.015 18.144 1.00 68.94 92 GLY A CA 1
ATOM 715 C C . GLY A 1 92 ? -16.544 -1.739 18.991 1.00 68.94 92 GLY A C 1
ATOM 716 O O . GLY A 1 92 ? -15.460 -1.204 19.213 1.00 68.94 92 GLY A O 1
ATOM 717 N N . ASN A 1 93 ? -17.675 -1.265 19.518 1.00 59.25 93 ASN A N 1
ATOM 718 C CA . ASN A 1 93 ? -17.694 -0.272 20.599 1.00 59.25 93 ASN A CA 1
ATOM 719 C C . ASN A 1 93 ? -17.431 -0.973 21.940 1.00 59.25 93 ASN A C 1
ATOM 721 O O . ASN A 1 93 ? -18.286 -0.942 22.821 1.00 59.25 93 ASN A O 1
ATOM 725 N N . ARG A 1 94 ? -16.297 -1.665 22.116 1.00 50.97 94 ARG A N 1
ATOM 726 C CA . ARG A 1 94 ? -15.968 -2.275 23.419 1.00 50.97 94 ARG A CA 1
ATOM 727 C C . ARG A 1 94 ? -15.539 -1.198 24.423 1.00 50.97 94 ARG A C 1
ATOM 729 O O . ARG A 1 94 ? -14.397 -1.156 24.856 1.00 50.97 94 ARG A O 1
ATOM 736 N N . LEU A 1 95 ? -16.488 -0.345 24.803 1.00 50.69 95 LEU A N 1
ATOM 737 C CA . LEU A 1 95 ? -16.583 0.216 26.143 1.00 50.69 95 LEU A CA 1
ATOM 738 C C . LEU A 1 95 ? -17.278 -0.847 27.004 1.00 50.69 95 LEU A C 1
ATOM 740 O O . LEU A 1 95 ? -18.496 -0.868 27.158 1.00 50.69 95 LEU A O 1
ATOM 744 N N . SER A 1 96 ? -16.515 -1.836 27.455 1.00 47.38 96 SER A N 1
ATOM 745 C CA . SER A 1 96 ? -16.916 -2.795 28.494 1.00 47.38 96 SER A CA 1
ATOM 746 C C . SER A 1 96 ? -15.604 -3.380 29.024 1.00 47.38 96 SER A C 1
ATOM 748 O O . SER A 1 96 ? -14.920 -4.066 28.267 1.00 47.38 96 SER A O 1
ATOM 750 N N . ARG A 1 97 ? -15.142 -3.117 30.244 1.00 41.59 97 ARG A N 1
ATOM 751 C CA . ARG A 1 97 ? -15.770 -2.683 31.495 1.00 41.59 97 ARG A CA 1
ATOM 752 C C . ARG A 1 97 ? -14.805 -1.786 32.262 1.00 41.59 97 ARG A C 1
ATOM 754 O O . ARG A 1 97 ? -13.588 -1.943 32.019 1.00 41.59 97 ARG A O 1
#